Protein AF-A0A7H4MW16-F1 (afdb_monomer)

Secondary structure (DSSP, 8-state):
-HHHHHHHHT---------HHHHHHHHHTTS-S---S-----HHHHTT---PPP-------------

Mean predicted aligned error: 4.69 Å

Foldseek 3Di:
DVVVVCVVVVHDDDDDDDDPVCPVVCCVVVVDVDDDDPDDDDPVVVVPDDDDDDDDDDDDDDDDDDD

Structure (mmCIF, N/CA/C/O backbone):
data_AF-A0A7H4MW16-F1
#
_entry.id   AF-A0A7H4MW16-F1
#
loop_
_atom_site.group_PDB
_atom_site.id
_atom_site.type_symbol
_atom_site.label_atom_id
_atom_site.label_alt_id
_atom_site.label_comp_id
_atom_site.label_asym_id
_atom_site.label_entity_id
_atom_site.label_seq_id
_atom_site.pdbx_PDB_ins_code
_atom_site.Cartn_x
_atom_site.Cartn_y
_atom_site.Cartn_z
_atom_site.occupancy
_atom_site.B_iso_or_equiv
_atom_site.auth_seq_id
_atom_site.auth_comp_id
_atom_site.auth_asym_id
_atom_site.auth_atom_id
_atom_site.pdbx_PDB_model_num
ATOM 1 N N . MET A 1 1 ? 9.244 10.196 4.420 1.00 82.56 1 MET A N 1
ATOM 2 C CA . MET A 1 1 ? 8.044 10.081 3.562 1.00 82.56 1 ME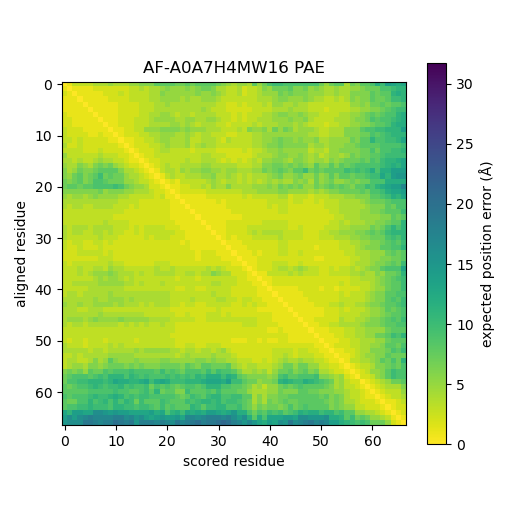T A CA 1
ATOM 3 C C . MET A 1 1 ? 6.759 10.002 4.379 1.00 82.56 1 MET A C 1
ATOM 5 O O . MET A 1 1 ? 5.999 10.951 4.307 1.00 82.56 1 MET A O 1
ATOM 9 N N . LEU A 1 2 ? 6.530 8.951 5.185 1.00 87.56 2 LEU A N 1
ATOM 10 C CA . LEU A 1 2 ? 5.273 8.783 5.941 1.00 87.56 2 LEU A CA 1
ATOM 11 C C . LEU A 1 2 ? 4.870 10.018 6.767 1.00 87.56 2 LEU A C 1
ATOM 13 O O . LEU A 1 2 ? 3.731 10.451 6.676 1.00 87.56 2 LEU A O 1
ATOM 17 N N . ASN A 1 3 ? 5.794 10.602 7.536 1.00 88.69 3 ASN A N 1
ATOM 18 C CA . ASN A 1 3 ? 5.475 11.757 8.385 1.00 88.69 3 ASN A CA 1
ATOM 19 C C . ASN A 1 3 ? 5.014 12.980 7.578 1.00 88.69 3 ASN A C 1
ATOM 21 O O . ASN A 1 3 ? 4.096 13.671 7.999 1.00 88.69 3 ASN A O 1
ATOM 25 N N . GLU A 1 4 ? 5.620 13.232 6.417 1.00 92.31 4 GLU A N 1
ATOM 26 C CA . GLU A 1 4 ? 5.222 14.346 5.546 1.00 92.31 4 GLU A CA 1
ATOM 27 C C . GLU A 1 4 ? 3.882 14.070 4.856 1.00 92.31 4 GLU A C 1
ATOM 29 O O . GLU A 1 4 ? 3.024 14.946 4.808 1.00 92.31 4 GLU A O 1
ATOM 34 N N . LEU A 1 5 ? 3.646 12.826 4.420 1.00 91.00 5 LEU A N 1
ATOM 35 C CA . LEU A 1 5 ? 2.348 12.405 3.889 1.00 91.00 5 LEU A CA 1
ATOM 36 C C . LEU A 1 5 ? 1.232 12.590 4.929 1.00 91.00 5 LEU A C 1
ATOM 38 O O . LEU A 1 5 ? 0.185 13.149 4.620 1.00 91.00 5 LEU A O 1
ATOM 42 N N . ALA A 1 6 ? 1.469 12.156 6.167 1.00 93.25 6 ALA A N 1
ATOM 43 C CA . ALA A 1 6 ? 0.503 12.269 7.253 1.00 93.25 6 ALA A CA 1
ATOM 44 C C . ALA A 1 6 ? 0.176 13.735 7.578 1.00 93.25 6 ALA A C 1
ATOM 46 O O . ALA A 1 6 ? -0.996 14.082 7.707 1.00 93.25 6 ALA A O 1
ATOM 47 N N . LYS A 1 7 ? 1.193 14.612 7.610 1.00 94.75 7 LYS A N 1
ATOM 48 C CA . LYS A 1 7 ? 0.999 16.064 7.753 1.00 94.75 7 LYS A CA 1
ATOM 49 C C . LYS A 1 7 ? 0.148 16.643 6.625 1.00 94.75 7 LYS A C 1
ATOM 51 O O . LYS A 1 7 ? -0.795 17.372 6.908 1.00 94.75 7 LYS A O 1
ATOM 56 N N . HIS A 1 8 ? 0.453 16.313 5.369 1.00 94.19 8 HIS A N 1
ATOM 57 C CA . HIS A 1 8 ? -0.301 16.807 4.211 1.00 94.19 8 HIS A CA 1
ATOM 58 C C . HIS A 1 8 ? -1.762 16.344 4.215 1.00 94.19 8 HIS A C 1
ATOM 60 O O . HIS A 1 8 ? -2.644 17.097 3.818 1.00 94.19 8 HIS A O 1
ATOM 66 N N . LEU A 1 9 ? -2.020 15.120 4.678 1.00 93.50 9 LEU A N 1
ATOM 67 C CA . LEU A 1 9 ? -3.369 14.565 4.797 1.00 93.50 9 LEU A CA 1
ATOM 68 C C . LEU A 1 9 ? -4.101 15.015 6.075 1.00 93.50 9 LEU A C 1
ATOM 70 O O . LEU A 1 9 ? -5.277 14.702 6.235 1.00 93.50 9 LEU A O 1
ATOM 74 N N . GLY A 1 10 ? -3.428 15.713 6.998 1.00 95.31 10 GLY A N 1
ATOM 75 C CA . GLY A 1 10 ? -4.005 16.108 8.286 1.00 95.31 10 GLY A CA 1
ATOM 76 C C . GLY A 1 10 ? -4.301 14.930 9.224 1.00 95.31 10 GLY A C 1
ATOM 77 O O . GLY A 1 10 ? -5.149 15.048 10.106 1.00 95.31 10 GLY A O 1
ATOM 78 N N . VAL A 1 11 ? -3.622 13.791 9.046 1.00 94.62 11 VAL A N 1
ATOM 79 C CA . VAL A 1 11 ? -3.823 12.567 9.841 1.00 94.62 11 VAL A CA 1
ATOM 80 C C . VAL A 1 11 ? -2.619 12.273 10.733 1.00 94.62 11 VAL A C 1
ATOM 82 O O . VAL A 1 11 ? -1.497 12.713 10.480 1.00 94.62 11 VAL A O 1
ATOM 85 N N . LYS A 1 12 ? -2.829 11.477 11.785 1.00 93.19 12 LYS A N 1
ATOM 86 C CA . LYS A 1 12 ? -1.741 10.968 12.626 1.00 93.19 12 LYS A CA 1
ATOM 87 C C . LYS A 1 12 ? -1.251 9.628 12.083 1.00 93.19 12 LYS A C 1
ATOM 89 O O . LYS A 1 12 ? -2.027 8.688 11.969 1.00 93.19 12 LYS A O 1
ATOM 94 N N . ALA A 1 13 ? 0.043 9.530 11.795 1.00 91.88 13 ALA A N 1
ATOM 95 C CA . ALA A 1 13 ? 0.667 8.261 11.440 1.00 91.88 13 ALA A CA 1
ATOM 96 C C . ALA A 1 13 ? 0.883 7.385 12.685 1.00 91.88 13 ALA A C 1
ATOM 98 O O . ALA A 1 13 ? 1.494 7.832 13.658 1.00 91.88 13 ALA A O 1
ATOM 99 N N . ASP A 1 14 ? 0.438 6.129 12.627 1.00 91.50 14 ASP A N 1
ATOM 100 C CA . ASP A 1 14 ? 0.789 5.077 13.585 1.00 91.50 14 ASP A CA 1
ATOM 101 C C . ASP A 1 14 ? 1.631 4.015 12.866 1.00 91.50 14 ASP A C 1
ATOM 103 O O . ASP A 1 14 ? 1.161 3.296 11.984 1.00 91.50 14 ASP A O 1
ATOM 107 N N . LEU A 1 15 ? 2.918 3.963 13.200 1.00 89.50 15 LEU A N 1
ATOM 108 C CA . LEU A 1 15 ? 3.868 3.047 12.584 1.00 89.50 15 LEU A CA 1
ATOM 109 C C . LEU A 1 15 ? 3.727 1.654 13.197 1.00 89.50 15 LEU A C 1
ATOM 111 O O . LEU A 1 15 ? 4.016 1.453 14.377 1.00 89.50 15 LEU A O 1
ATOM 115 N N . LYS A 1 16 ? 3.368 0.671 12.367 1.00 88.94 16 LYS A N 1
ATOM 116 C CA . LYS A 1 16 ? 3.347 -0.751 12.735 1.00 88.94 16 LYS A CA 1
ATOM 117 C C . LYS A 1 16 ? 4.425 -1.525 11.970 1.00 88.94 16 LYS A C 1
ATOM 119 O O . LYS A 1 16 ? 4.175 -1.962 10.843 1.00 88.94 16 LYS A O 1
ATOM 124 N N . PRO A 1 17 ? 5.626 -1.719 12.550 1.00 84.69 17 PRO A N 1
ATOM 125 C CA . PRO A 1 17 ? 6.643 -2.575 11.954 1.00 84.69 17 PRO A CA 1
ATOM 126 C C . PRO A 1 17 ? 6.077 -3.981 11.751 1.00 84.69 17 PRO A C 1
ATOM 128 O O . PRO A 1 17 ? 5.703 -4.657 12.706 1.00 84.69 17 PRO A O 1
ATOM 131 N N . THR A 1 18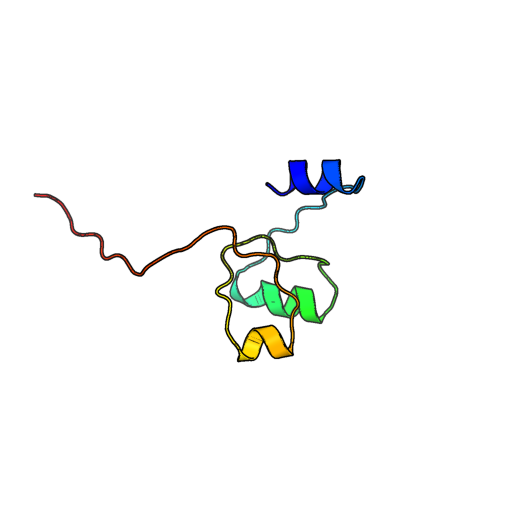 ? 5.989 -4.407 10.496 1.00 84.94 18 THR A N 1
ATOM 132 C CA . THR A 1 18 ? 5.404 -5.694 10.113 1.00 84.94 18 THR A CA 1
ATOM 133 C C . THR A 1 18 ? 6.415 -6.454 9.269 1.00 84.94 18 THR A C 1
ATOM 135 O O . THR A 1 18 ? 7.106 -5.862 8.439 1.00 84.94 18 THR A O 1
ATOM 138 N N . LYS A 1 19 ? 6.519 -7.771 9.474 1.00 87.19 19 LYS A N 1
ATOM 139 C CA . LYS A 1 19 ? 7.338 -8.624 8.605 1.00 87.19 19 LYS A CA 1
ATOM 140 C C . LYS A 1 19 ? 6.815 -8.554 7.173 1.00 87.19 19 LYS A C 1
ATOM 142 O O . LYS A 1 19 ? 5.603 -8.533 6.967 1.00 87.19 19 LYS A O 1
ATOM 147 N N . TRP A 1 20 ? 7.727 -8.579 6.206 1.00 83.56 20 TRP A N 1
ATOM 148 C CA . TRP A 1 20 ? 7.400 -8.501 4.782 1.00 83.56 20 TRP A CA 1
ATOM 149 C C . TRP A 1 20 ? 6.302 -9.493 4.374 1.00 83.56 20 TRP A C 1
ATOM 151 O O . TRP A 1 20 ? 5.282 -9.089 3.819 1.00 83.56 20 TRP A O 1
ATOM 161 N N . ASP A 1 21 ? 6.462 -10.759 4.768 1.00 84.88 21 ASP A N 1
ATOM 162 C CA . ASP A 1 21 ? 5.545 -11.851 4.417 1.00 84.88 21 ASP A CA 1
ATOM 163 C C . ASP A 1 21 ? 4.125 -11.658 4.971 1.00 84.88 21 ASP A C 1
ATOM 165 O O . ASP A 1 21 ? 3.155 -12.147 4.398 1.00 84.88 21 ASP A O 1
ATOM 169 N N . GLY A 1 22 ? 3.983 -10.924 6.079 1.00 87.31 22 GLY A N 1
ATOM 170 C CA . GLY A 1 22 ? 2.697 -10.670 6.732 1.00 87.31 22 GLY A CA 1
ATOM 171 C C . GLY A 1 22 ? 2.049 -9.343 6.346 1.00 87.31 22 GLY A C 1
ATOM 172 O O . GLY A 1 22 ? 0.910 -9.087 6.724 1.00 87.31 22 GLY A O 1
ATOM 173 N N . MET A 1 23 ? 2.751 -8.480 5.615 1.00 91.25 23 MET A N 1
ATOM 174 C CA . MET A 1 23 ? 2.324 -7.098 5.412 1.00 91.25 23 MET A CA 1
ATOM 175 C C . MET A 1 23 ? 1.058 -6.993 4.551 1.00 91.25 23 MET A C 1
ATOM 177 O O . MET A 1 23 ? 0.130 -6.277 4.917 1.00 91.25 23 MET A O 1
ATOM 181 N N . LEU A 1 24 ? 0.979 -7.752 3.451 1.00 91.38 24 LEU A N 1
ATOM 182 C CA . LEU A 1 24 ? -0.217 -7.768 2.598 1.00 91.38 24 LEU A CA 1
ATOM 183 C C . LEU A 1 24 ? -1.409 -8.446 3.287 1.00 91.38 24 LEU A C 1
ATOM 185 O O . LEU A 1 24 ? -2.536 -7.991 3.138 1.00 91.38 24 LEU A O 1
ATOM 189 N N . ALA A 1 25 ? -1.169 -9.470 4.110 1.00 92.25 25 ALA A N 1
ATOM 190 C CA . ALA A 1 25 ? -2.223 -10.094 4.912 1.00 92.25 25 ALA A CA 1
ATOM 191 C C . ALA A 1 25 ? -2.764 -9.144 6.002 1.00 92.25 25 ALA A C 1
ATOM 193 O O . ALA A 1 25 ? -3.961 -9.130 6.296 1.00 92.25 25 ALA A O 1
ATOM 194 N N . SER A 1 26 ? -1.902 -8.314 6.597 1.00 92.75 26 SER A N 1
ATOM 195 C CA . SER A 1 26 ? -2.323 -7.256 7.524 1.00 92.75 26 SER A CA 1
ATOM 196 C C . SER A 1 26 ? -3.181 -6.192 6.834 1.00 92.75 26 SER A C 1
ATOM 198 O O . SER A 1 26 ? -4.129 -5.705 7.447 1.00 92.75 26 SER A O 1
ATOM 200 N N . LEU A 1 27 ? -2.886 -5.870 5.569 1.00 93.94 27 LEU A N 1
ATOM 201 C CA . LEU A 1 27 ? -3.711 -4.977 4.751 1.00 93.94 27 LEU A CA 1
ATOM 202 C C . LEU A 1 27 ? -5.068 -5.623 4.425 1.00 93.94 27 LEU A C 1
ATOM 204 O O . LEU A 1 27 ? -6.108 -5.014 4.658 1.00 93.94 27 LEU A O 1
ATOM 208 N N . ASP A 1 28 ? -5.072 -6.888 3.993 1.00 93.88 28 ASP A N 1
ATOM 209 C CA . ASP A 1 28 ? -6.299 -7.651 3.708 1.00 93.88 28 ASP A CA 1
ATOM 210 C C . ASP A 1 28 ? -7.232 -7.737 4.927 1.00 93.88 28 ASP A C 1
ATOM 212 O O . ASP A 1 28 ? -8.450 -7.612 4.811 1.00 93.88 28 ASP A O 1
ATOM 216 N N . SER A 1 29 ? -6.654 -7.941 6.114 1.00 95.00 29 SER A N 1
ATOM 217 C CA . SER A 1 29 ? -7.392 -8.029 7.381 1.00 95.00 29 SER A CA 1
ATOM 218 C C . SER A 1 29 ? -7.737 -6.669 7.995 1.00 95.00 29 SER A C 1
ATOM 220 O O . SER A 1 29 ? -8.278 -6.637 9.102 1.00 95.00 29 SER A O 1
ATOM 222 N N . LYS A 1 30 ? -7.436 -5.559 7.302 1.00 92.94 30 LYS A N 1
ATOM 223 C CA . LYS A 1 30 ? -7.659 -4.177 7.763 1.00 92.94 30 LYS A CA 1
ATOM 224 C C . LYS A 1 30 ? -6.994 -3.855 9.107 1.00 92.94 30 LYS A C 1
ATOM 226 O O . LYS A 1 30 ? -7.459 -3.001 9.853 1.00 92.94 30 LYS A O 1
ATOM 231 N N . ARG A 1 31 ? -5.907 -4.555 9.443 1.00 92.94 31 ARG A N 1
ATOM 232 C CA . ARG A 1 31 ? -5.084 -4.251 10.628 1.00 92.94 31 ARG A CA 1
ATOM 233 C C . ARG A 1 31 ? -4.167 -3.054 10.395 1.00 92.94 31 ARG A C 1
ATOM 235 O O . ARG A 1 31 ? -3.686 -2.463 11.356 1.00 92.94 31 ARG A O 1
ATOM 242 N N . ILE A 1 32 ? -3.897 -2.750 9.129 1.00 93.38 32 ILE A N 1
ATOM 243 C CA . ILE A 1 32 ? -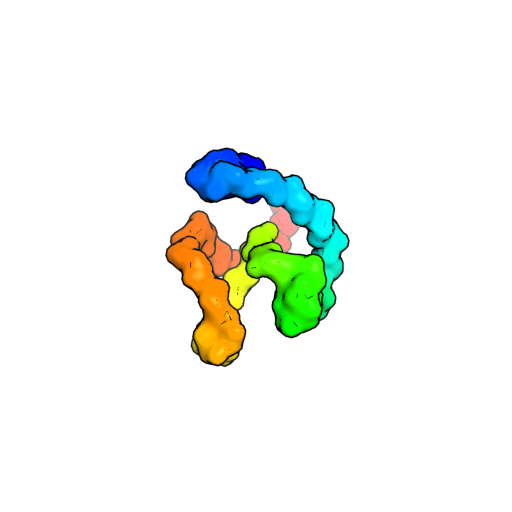3.219 -1.541 8.665 1.00 93.38 32 ILE A CA 1
ATOM 244 C C . ILE A 1 32 ? -4.016 -0.957 7.502 1.00 93.38 32 ILE A C 1
ATOM 246 O O . ILE A 1 32 ? -4.638 -1.704 6.747 1.00 93.38 32 ILE A O 1
ATOM 250 N N . ASP A 1 33 ? -3.944 0.359 7.340 1.00 93.12 33 ASP A N 1
ATOM 251 C CA . ASP A 1 33 ? -4.655 1.068 6.270 1.00 93.12 33 ASP A CA 1
ATOM 252 C C . ASP A 1 33 ? -3.800 1.242 5.009 1.00 93.12 33 ASP A C 1
ATOM 254 O O . ASP A 1 33 ? -4.316 1.334 3.900 1.00 93.12 33 ASP A O 1
ATOM 258 N N . VAL A 1 34 ? -2.473 1.297 5.168 1.00 92.94 34 VAL A N 1
ATOM 259 C CA . VAL A 1 34 ? -1.539 1.548 4.068 1.00 92.94 34 VAL A CA 1
ATOM 260 C C . VAL A 1 34 ? -0.228 0.803 4.270 1.00 92.94 34 VAL A C 1
ATOM 262 O O . VAL A 1 34 ? 0.287 0.669 5.381 1.00 92.94 34 VAL A O 1
ATOM 265 N N . VAL A 1 35 ? 0.345 0.355 3.157 1.00 93.25 35 VAL A N 1
ATOM 266 C CA . VAL A 1 35 ? 1.697 -0.191 3.096 1.00 93.25 35 VAL A CA 1
ATOM 267 C C . VAL A 1 35 ? 2.634 0.859 2.514 1.00 93.25 35 VAL A C 1
ATOM 269 O O . VAL A 1 35 ? 2.478 1.269 1.368 1.00 93.25 35 VAL A O 1
ATOM 272 N N . ILE A 1 36 ? 3.643 1.262 3.288 1.00 91.12 36 ILE A N 1
ATOM 273 C CA . ILE A 1 36 ? 4.677 2.202 2.841 1.00 91.12 36 ILE A CA 1
ATOM 274 C C . ILE A 1 36 ? 6.030 1.491 2.837 1.00 91.12 36 ILE A C 1
ATOM 276 O O . ILE A 1 36 ? 6.783 1.544 3.807 1.00 91.12 36 ILE A O 1
ATOM 280 N N . ASN A 1 37 ? 6.314 0.780 1.746 1.00 89.19 37 ASN A N 1
ATOM 281 C CA . ASN A 1 37 ? 7.567 0.056 1.525 1.00 89.19 37 ASN A CA 1
ATOM 282 C C . ASN A 1 37 ? 7.797 -0.179 0.014 1.00 89.19 37 ASN A C 1
ATOM 284 O O . ASN A 1 37 ? 6.959 0.200 -0.802 1.00 89.19 37 ASN A O 1
ATOM 288 N N . GLN A 1 38 ? 8.904 -0.813 -0.382 1.00 88.06 38 GLN A N 1
ATOM 289 C CA . GLN A 1 38 ? 9.189 -1.168 -1.779 1.00 88.06 38 GLN A CA 1
ATOM 290 C C . GLN A 1 38 ? 8.359 -2.368 -2.263 1.00 88.06 38 GLN A C 1
ATOM 292 O O . GLN A 1 38 ? 8.869 -3.475 -2.416 1.00 88.06 38 GLN A O 1
ATOM 297 N N . VAL A 1 39 ? 7.067 -2.157 -2.518 1.00 90.81 39 VAL A N 1
ATOM 298 C CA . VAL A 1 39 ? 6.186 -3.174 -3.111 1.00 90.81 39 VAL A CA 1
ATOM 299 C C . VAL A 1 39 ? 6.202 -3.062 -4.631 1.00 90.81 39 VAL A C 1
ATOM 301 O O . VAL A 1 39 ? 5.719 -2.085 -5.195 1.00 90.81 39 VAL A O 1
ATOM 304 N N . THR A 1 40 ? 6.710 -4.096 -5.304 1.00 91.06 40 THR A N 1
ATOM 305 C CA . THR A 1 40 ? 6.638 -4.187 -6.767 1.00 91.06 40 THR A CA 1
ATOM 306 C C . THR A 1 40 ? 5.187 -4.252 -7.231 1.00 91.06 40 THR A C 1
ATOM 308 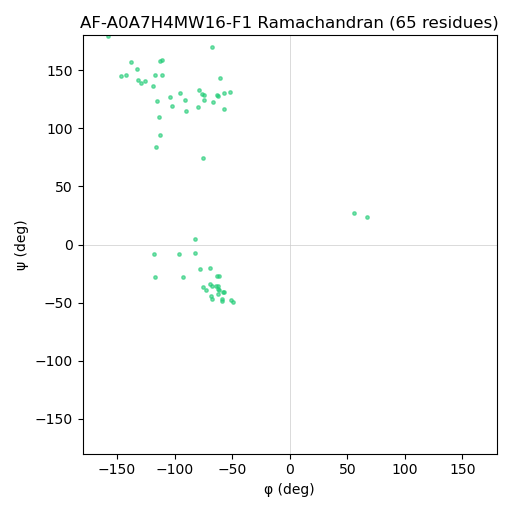O O . THR A 1 40 ? 4.412 -5.106 -6.778 1.00 91.06 40 THR A O 1
ATOM 311 N N . ILE A 1 41 ? 4.847 -3.366 -8.163 1.00 92.88 41 ILE A N 1
ATOM 312 C CA . ILE A 1 41 ? 3.559 -3.330 -8.848 1.00 92.88 41 ILE A CA 1
ATOM 313 C C . ILE A 1 41 ? 3.509 -4.484 -9.858 1.00 92.88 41 ILE A C 1
ATOM 315 O O . ILE A 1 41 ? 4.405 -4.626 -10.686 1.00 92.88 41 ILE A O 1
ATOM 319 N N . SER A 1 42 ? 2.449 -5.287 -9.808 1.00 93.19 42 SER A N 1
ATOM 320 C CA . SER A 1 42 ? 2.156 -6.336 -10.791 1.00 93.19 42 SER A CA 1
ATOM 321 C C . SER A 1 42 ? 0.669 -6.335 -11.135 1.00 93.19 42 SER A C 1
ATOM 323 O O . SER A 1 42 ? -0.144 -5.878 -10.329 1.00 93.19 42 SER A O 1
ATOM 325 N N . ASP A 1 43 ? 0.296 -6.871 -12.297 1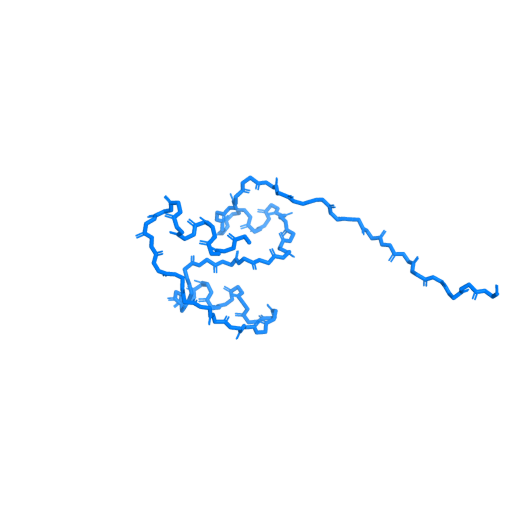.00 95.31 43 ASP A N 1
ATOM 326 C CA . ASP A 1 43 ? -1.108 -6.897 -12.733 1.00 95.31 43 ASP A CA 1
ATOM 327 C C . ASP A 1 43 ? -1.995 -7.691 -11.771 1.00 95.31 43 ASP A C 1
ATOM 329 O O . ASP A 1 43 ? -3.078 -7.242 -11.408 1.00 95.31 43 ASP A O 1
ATOM 333 N N . GLN A 1 44 ? -1.490 -8.814 -11.253 1.00 94.38 44 GLN A N 1
ATOM 334 C CA . GLN A 1 44 ? -2.178 -9.597 -10.227 1.00 94.38 44 GLN A CA 1
ATOM 335 C C . GLN A 1 44 ? -2.462 -8.772 -8.962 1.00 94.38 44 GLN A C 1
ATOM 337 O O . GLN A 1 44 ? -3.534 -8.885 -8.374 1.00 94.38 44 GLN A O 1
ATOM 342 N N . ARG A 1 45 ? -1.512 -7.936 -8.523 1.00 93.56 45 ARG A N 1
ATOM 343 C CA . ARG A 1 45 ? -1.705 -7.097 -7.333 1.00 93.56 45 ARG A CA 1
ATOM 344 C C . ARG A 1 45 ? -2.626 -5.916 -7.615 1.00 93.56 45 ARG A C 1
ATOM 346 O O . ARG A 1 45 ? -3.421 -5.593 -6.744 1.00 93.56 45 ARG A O 1
ATOM 353 N N . LYS A 1 46 ? -2.571 -5.317 -8.808 1.00 94.75 46 LYS A N 1
ATOM 354 C CA . LYS A 1 46 ? -3.482 -4.230 -9.219 1.00 94.75 46 LYS A CA 1
ATOM 355 C C . LYS A 1 46 ? -4.950 -4.654 -9.247 1.00 94.75 46 LYS A C 1
ATOM 357 O O . LYS A 1 46 ? -5.819 -3.818 -9.065 1.00 94.75 46 LYS A O 1
ATOM 362 N N . GLN A 1 47 ? -5.234 -5.940 -9.458 1.00 95.25 47 GLN A N 1
ATOM 363 C CA . GLN A 1 47 ? -6.604 -6.460 -9.372 1.00 95.25 47 GLN A CA 1
ATOM 364 C C . GLN A 1 47 ? -7.158 -6.458 -7.938 1.00 95.25 47 GLN A C 1
ATOM 366 O O . GLN A 1 47 ? -8.369 -6.538 -7.760 1.00 95.25 47 GLN A O 1
ATOM 371 N N . LYS A 1 48 ? -6.287 -6.402 -6.921 1.00 93.56 48 LYS A N 1
ATOM 372 C CA . LYS A 1 48 ? -6.662 -6.529 -5.505 1.00 93.56 48 LYS A CA 1
ATOM 373 C C . LYS A 1 48 ? -6.372 -5.278 -4.671 1.00 93.56 48 LYS A C 1
ATOM 375 O O . LYS A 1 48 ? -7.038 -5.063 -3.664 1.00 93.56 48 LYS A O 1
ATOM 380 N N . TYR A 1 49 ? -5.379 -4.485 -5.060 1.00 94.88 49 TYR A N 1
ATOM 381 C CA . TYR A 1 49 ? -4.873 -3.355 -4.290 1.00 94.88 49 TYR A CA 1
ATOM 382 C C . TYR A 1 49 ? -4.752 -2.107 -5.153 1.00 94.88 49 TYR A C 1
ATOM 384 O O . TYR A 1 49 ? -4.261 -2.166 -6.283 1.00 94.88 49 TYR A O 1
ATOM 392 N N . ASP A 1 50 ? -5.087 -0.972 -4.552 1.00 94.88 50 ASP A N 1
ATOM 393 C CA . ASP A 1 50 ? -4.780 0.334 -5.110 1.00 94.88 50 ASP A CA 1
ATOM 394 C C . ASP A 1 50 ? -3.312 0.684 -4.851 1.00 94.88 50 ASP A C 1
ATOM 396 O O . ASP A 1 50 ? -2.794 0.542 -3.739 1.00 94.88 50 ASP A O 1
ATOM 400 N N . PHE A 1 51 ? -2.630 1.152 -5.893 1.00 95.12 51 PHE A N 1
ATOM 401 C CA . PHE A 1 51 ? -1.246 1.610 -5.818 1.00 95.12 51 PHE A CA 1
ATOM 402 C C . PHE A 1 51 ? -1.172 3.119 -6.020 1.00 95.12 51 PHE A C 1
ATOM 404 O O . PHE A 1 51 ? -1.909 3.690 -6.823 1.00 95.12 51 PHE A O 1
ATOM 411 N N . SER A 1 52 ? -0.228 3.763 -5.332 1.00 93.56 52 SER A N 1
ATOM 412 C CA . SER A 1 52 ? 0.129 5.149 -5.6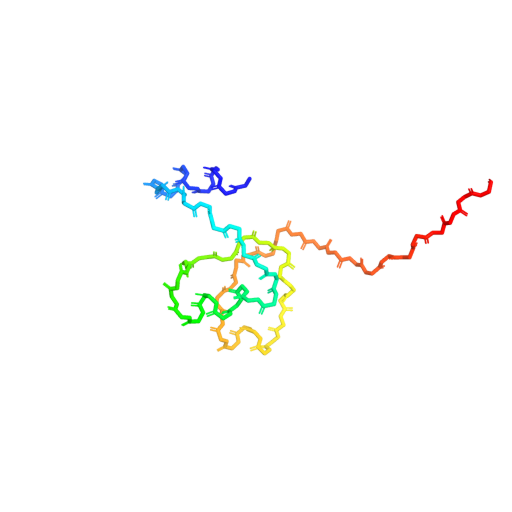22 1.00 93.56 52 SER A CA 1
ATOM 413 C C . SER A 1 52 ? 0.802 5.270 -6.989 1.00 93.56 52 SER A C 1
ATOM 415 O O . SER A 1 52 ? 1.274 4.287 -7.569 1.00 93.56 52 SER A O 1
ATOM 417 N N . THR A 1 53 ? 0.976 6.5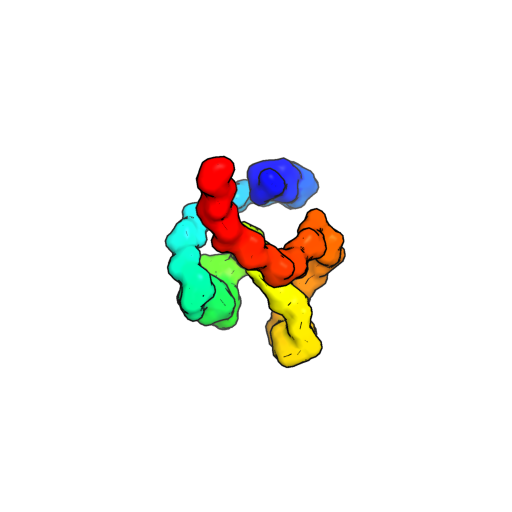08 -7.451 1.00 91.81 53 THR A N 1
ATOM 418 C CA . THR A 1 53 ? 1.949 6.802 -8.505 1.00 91.81 53 THR A CA 1
ATOM 419 C C . THR A 1 53 ? 3.317 6.221 -8.108 1.00 91.81 53 THR A C 1
ATOM 421 O O . THR A 1 53 ? 3.737 6.415 -6.958 1.00 91.81 53 THR A O 1
ATOM 424 N N . PRO A 1 54 ? 4.009 5.484 -8.999 1.00 90.50 54 PRO A N 1
ATOM 425 C CA . PRO A 1 54 ? 5.330 4.942 -8.701 1.00 90.50 54 PRO A CA 1
ATOM 426 C C . PRO A 1 54 ? 6.308 6.060 -8.324 1.00 90.50 54 PRO A C 1
ATOM 428 O O . PRO A 1 54 ? 6.421 7.048 -9.044 1.00 90.50 54 PRO A O 1
ATOM 431 N N . TYR A 1 55 ? 7.020 5.899 -7.207 1.00 87.75 55 TYR A N 1
ATOM 432 C CA . TYR A 1 55 ? 7.952 6.909 -6.682 1.00 87.75 55 TYR A CA 1
ATOM 433 C C . TYR A 1 55 ? 9.414 6.431 -6.619 1.00 87.75 55 TYR A C 1
ATOM 435 O O . TYR A 1 55 ? 10.312 7.228 -6.364 1.00 87.75 55 TYR A O 1
ATOM 443 N N . THR A 1 56 ? 9.677 5.145 -6.879 1.00 86.31 56 THR A N 1
ATOM 444 C CA . THR A 1 56 ? 11.027 4.593 -7.081 1.00 86.31 56 THR A CA 1
ATOM 445 C C . THR A 1 56 ? 11.009 3.525 -8.163 1.00 86.31 56 THR A C 1
ATOM 447 O O . THR A 1 56 ? 10.064 2.740 -8.233 1.00 86.31 56 THR A O 1
ATOM 450 N N . VAL A 1 57 ? 12.092 3.434 -8.932 1.00 82.69 57 VAL A N 1
ATOM 451 C CA . VAL A 1 57 ? 12.356 2.322 -9.850 1.00 82.69 57 VAL A CA 1
ATOM 452 C C . VAL A 1 57 ? 13.598 1.594 -9.348 1.00 82.69 57 VAL A C 1
ATOM 454 O O . VAL A 1 57 ? 14.644 2.215 -9.168 1.00 82.69 57 VAL A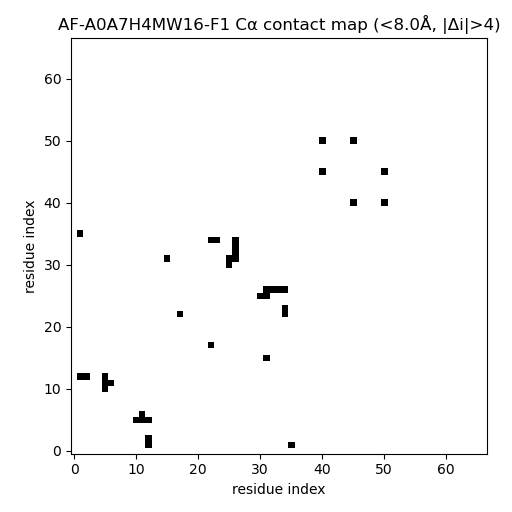 O 1
ATOM 457 N N . SER A 1 58 ? 13.480 0.293 -9.088 1.00 81.25 58 SER A N 1
ATOM 458 C CA . SER A 1 58 ? 14.591 -0.561 -8.669 1.00 81.25 58 SER A CA 1
ATOM 459 C C . SER A 1 58 ? 14.810 -1.680 -9.685 1.00 81.25 58 SER A C 1
ATOM 461 O O . SER A 1 58 ? 13.864 -2.288 -10.182 1.00 81.25 58 SER A O 1
ATOM 463 N N . GLY A 1 59 ? 16.078 -1.923 -10.014 1.00 83.50 59 GLY A N 1
ATOM 464 C CA . GLY A 1 59 ? 16.516 -3.022 -10.870 1.00 83.50 59 GLY A CA 1
ATOM 465 C C . GLY A 1 59 ? 17.326 -4.043 -10.079 1.00 83.50 59 GLY A C 1
ATOM 466 O O . GLY A 1 59 ? 17.891 -3.720 -9.031 1.00 83.50 59 GLY A O 1
ATOM 467 N N . ILE A 1 60 ? 17.393 -5.271 -10.593 1.00 86.50 60 ILE A N 1
ATOM 468 C CA . ILE A 1 60 ? 18.256 -6.317 -10.038 1.00 86.50 60 ILE A CA 1
ATOM 469 C C . ILE A 1 60 ? 19.712 -5.864 -10.181 1.00 86.50 60 ILE A C 1
ATOM 471 O O . ILE A 1 60 ? 20.143 -5.481 -11.267 1.00 86.50 60 ILE A O 1
ATOM 475 N N . GLN A 1 61 ? 20.465 -5.917 -9.086 1.00 88.75 61 GLN A N 1
ATOM 476 C CA . GLN A 1 61 ? 21.893 -5.610 -9.064 1.00 88.75 61 GLN A CA 1
ATOM 477 C C . GLN A 1 61 ? 22.643 -6.750 -8.380 1.00 88.75 61 GLN A C 1
ATOM 479 O O . GLN A 1 61 ? 22.190 -7.274 -7.362 1.00 88.75 61 GLN A O 1
ATOM 484 N N . ALA A 1 62 ? 23.798 -7.117 -8.931 1.00 91.31 62 ALA A N 1
ATOM 485 C CA . ALA A 1 62 ? 24.724 -8.053 -8.310 1.00 91.31 62 ALA A CA 1
ATOM 486 C C . ALA A 1 62 ? 25.908 -7.271 -7.733 1.00 91.31 62 ALA A C 1
ATOM 488 O O . ALA A 1 62 ? 26.547 -6.491 -8.438 1.00 91.31 62 ALA A O 1
ATOM 489 N N . LEU A 1 63 ? 26.198 -7.481 -6.450 1.00 91.94 63 LEU A N 1
ATOM 490 C CA . LEU A 1 63 ? 27.365 -6.902 -5.790 1.00 91.94 63 LEU A CA 1
ATOM 491 C C . LEU A 1 63 ? 28.512 -7.913 -5.823 1.00 91.94 63 LEU A C 1
ATOM 493 O O . LEU A 1 63 ? 28.333 -9.068 -5.442 1.00 91.94 63 LEU A O 1
ATOM 497 N N . VAL A 1 64 ? 29.695 -7.469 -6.249 1.00 93.44 64 VAL A N 1
ATOM 498 C CA . VAL A 1 64 ? 30.928 -8.269 -6.220 1.00 93.44 64 VAL A CA 1
ATOM 499 C C . VAL A 1 64 ? 31.953 -7.612 -5.306 1.00 93.44 64 VAL A C 1
ATOM 501 O O . VAL A 1 64 ? 32.025 -6.386 -5.208 1.00 93.44 64 VAL A O 1
ATOM 504 N N . LYS A 1 65 ? 32.757 -8.429 -4.620 1.00 89.19 65 LYS A N 1
ATOM 505 C CA . LYS A 1 65 ? 33.856 -7.928 -3.795 1.00 89.19 65 LYS A CA 1
ATOM 506 C C . LYS A 1 65 ? 34.907 -7.297 -4.709 1.00 89.19 65 LYS A C 1
ATOM 508 O O . LYS A 1 65 ? 35.428 -7.966 -5.598 1.00 89.19 65 LYS A O 1
ATOM 513 N N . LYS A 1 66 ? 35.213 -6.019 -4.482 1.00 78.81 66 LYS A N 1
ATOM 514 C CA . LYS A 1 66 ? 36.353 -5.359 -5.118 1.00 78.81 66 LYS A CA 1
ATOM 515 C C . LYS A 1 66 ? 37.629 -5.865 -4.441 1.00 78.81 66 LYS A C 1
ATOM 517 O O . LYS A 1 66 ? 37.714 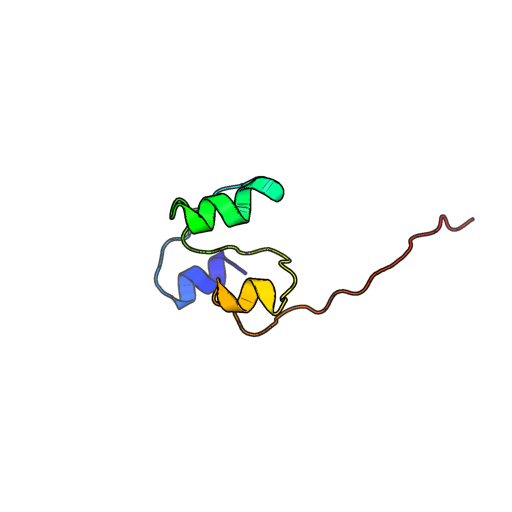-5.821 -3.213 1.00 78.81 66 LYS A O 1
ATOM 522 N N . TRP A 1 67 ? 38.542 -6.404 -5.241 1.00 72.44 67 TRP A N 1
ATOM 523 C CA . TRP A 1 67 ? 39.877 -6.810 -4.807 1.00 72.44 67 TRP A CA 1
ATOM 524 C C . TRP A 1 67 ? 40.790 -5.594 -4.694 1.00 72.44 67 TRP A C 1
ATOM 526 O O . TRP A 1 67 ? 40.624 -4.666 -5.523 1.00 72.44 67 TRP A O 1
#

Solvent-accessible surface area (backbone atoms only — not comparable to full-atom values): 4916 Å² total; per-residue (Å²): 108,69,70,59,52,21,57,76,69,74,49,86,81,80,90,73,94,64,58,77,91,50,42,65,58,34,44,76,69,63,77,39,94,75,87,91,70,96,73,84,87,46,74,78,48,56,77,77,45,92,76,74,81,86,87,77,89,86,76,94,78,85,88,75,88,83,129

Radius of gyration: 15.27 Å; Cα contacts (8 Å, |Δi|>4): 20; chains: 1; bounding box: 48×29×26 Å

InterPro domains:
  IPR001638 Solute-binding protein family 3/N-terminal domain of MltF [PF00497] (1-66)

Sequence (67 aa):
MLNELAKHLGVKADLKPTKWDGMLASLDSKRIDVVINQVTISDQRKQKYDFSTPYTVSGIQALVKKW

pLDDT: mean 90.48, std 4.48, range [72.44, 95.31]

Organism: NCBI:txid1134687